Protein AF-M3G952-F1 (afdb_monomer)

Foldseek 3Di:
DPPCPLVVVLVVLVVLLVVLVVVLVVLVVVLVVCVVVVPVVSNVVSVVVSVVSVVVSVVSVVVSLVSLVVVCVVVVNDDDPVNDDDPVNSVVVVVVVVVVVVVVD

Structure (mmCIF, N/CA/C/O backbone):
data_AF-M3G952-F1
#
_entry.id   AF-M3G952-F1
#
loop_
_atom_site.group_PDB
_atom_site.id
_atom_site.type_symbol
_atom_site.label_atom_id
_atom_site.label_alt_id
_atom_site.label_comp_id
_atom_site.label_asym_id
_atom_site.label_entity_id
_atom_site.label_seq_id
_atom_site.pdbx_PDB_ins_code
_atom_site.Cartn_x
_atom_site.Cartn_y
_atom_site.Cartn_z
_atom_site.occupancy
_atom_site.B_iso_or_equiv
_atom_site.auth_seq_id
_atom_site.auth_comp_id
_atom_site.auth_asym_id
_atom_site.auth_atom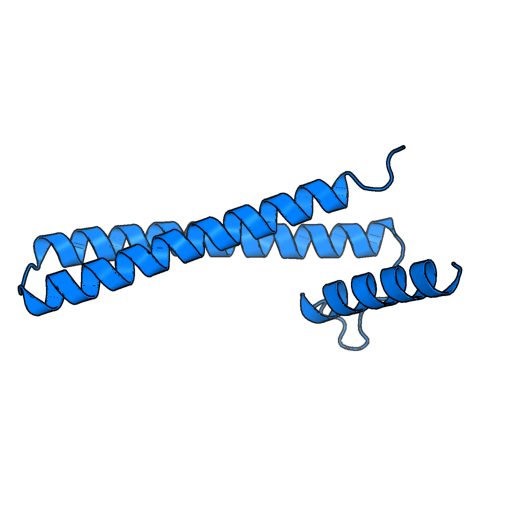_id
_atom_site.pdbx_PDB_model_num
ATOM 1 N N . MET A 1 1 ? 9.534 13.823 -27.006 1.00 39.03 1 MET A N 1
ATOM 2 C CA . MET A 1 1 ? 9.833 13.364 -25.634 1.00 39.03 1 MET A CA 1
ATOM 3 C C . MET A 1 1 ? 8.707 12.451 -25.155 1.00 39.03 1 MET A C 1
ATOM 5 O O . MET A 1 1 ? 7.684 12.951 -24.724 1.00 39.03 1 MET A O 1
ATOM 9 N N . LYS A 1 2 ? 8.844 11.128 -25.314 1.00 51.94 2 LYS A N 1
ATOM 10 C CA . LYS A 1 2 ? 7.883 10.102 -24.835 1.00 51.94 2 LYS A CA 1
ATOM 11 C C . LYS A 1 2 ? 8.462 9.271 -23.675 1.00 51.94 2 LYS A C 1
ATOM 13 O O . LYS A 1 2 ? 7.926 8.232 -23.314 1.00 51.94 2 LYS A O 1
ATOM 18 N N . GLN A 1 3 ? 9.633 9.657 -23.165 1.00 52.50 3 GLN A N 1
ATOM 19 C CA . GLN A 1 3 ? 10.533 8.712 -22.506 1.00 52.50 3 GLN A CA 1
ATOM 20 C C . GLN A 1 3 ? 10.222 8.471 -21.016 1.00 52.50 3 GLN A C 1
ATOM 22 O O . GLN A 1 3 ? 10.736 7.495 -20.475 1.00 52.50 3 GLN A O 1
ATOM 27 N N . GLU A 1 4 ? 9.310 9.233 -20.398 1.00 72.44 4 GLU A N 1
ATOM 28 C CA . GLU A 1 4 ? 9.055 9.174 -18.941 1.00 72.44 4 GLU A CA 1
ATOM 29 C C . GLU A 1 4 ? 7.570 9.174 -18.527 1.00 72.44 4 GLU A C 1
ATOM 31 O O . GLU A 1 4 ? 7.263 9.223 -17.342 1.00 72.44 4 GLU A O 1
ATOM 36 N N . GLU A 1 5 ? 6.618 9.066 -19.461 1.00 84.81 5 GLU A N 1
ATOM 37 C CA . GLU A 1 5 ? 5.185 9.039 -19.104 1.00 84.81 5 GLU A CA 1
ATOM 38 C C . GLU A 1 5 ? 4.836 7.849 -18.190 1.00 84.81 5 GLU A C 1
ATOM 40 O O . GLU A 1 5 ? 4.122 7.998 -17.201 1.00 84.81 5 GLU A O 1
ATOM 45 N N . TRP A 1 6 ? 5.426 6.683 -18.469 1.00 88.31 6 TRP A N 1
ATOM 46 C CA . TRP A 1 6 ? 5.300 5.480 -17.642 1.00 88.31 6 TRP A CA 1
ATOM 47 C C . TRP A 1 6 ? 5.883 5.673 -16.232 1.00 88.31 6 TRP A C 1
ATOM 49 O O . TRP A 1 6 ? 5.363 5.106 -15.274 1.00 88.31 6 TRP A O 1
ATOM 59 N N . LEU A 1 7 ? 6.938 6.486 -16.091 1.00 89.62 7 LEU A N 1
ATOM 60 C CA . LEU A 1 7 ? 7.552 6.775 -14.798 1.00 89.62 7 LEU A CA 1
ATOM 61 C C . LEU A 1 7 ? 6.600 7.628 -13.960 1.00 89.62 7 LEU A C 1
ATOM 63 O O . LEU A 1 7 ? 6.326 7.277 -12.820 1.00 89.62 7 LEU A O 1
ATOM 67 N N . GLY A 1 8 ? 6.012 8.674 -14.551 1.00 91.50 8 GLY A N 1
ATOM 68 C CA . GLY A 1 8 ? 5.002 9.496 -13.880 1.00 91.50 8 GLY A CA 1
ATOM 69 C C . GLY A 1 8 ? 3.769 8.696 -13.445 1.00 91.50 8 GLY A C 1
ATOM 70 O O . GLY A 1 8 ? 3.267 8.889 -12.339 1.00 91.50 8 GLY A O 1
ATOM 71 N N . GLN A 1 9 ? 3.309 7.756 -14.278 1.00 92.69 9 GLN A N 1
ATOM 72 C CA . GLN A 1 9 ? 2.210 6.850 -13.924 1.00 92.69 9 GLN A CA 1
ATOM 73 C C . GLN A 1 9 ? 2.572 5.936 -12.747 1.00 92.69 9 GLN A C 1
ATOM 75 O O . GLN A 1 9 ? 1.793 5.834 -11.802 1.00 92.69 9 GLN A O 1
ATOM 80 N N . LEU A 1 10 ? 3.755 5.313 -12.765 1.00 94.06 10 LEU A N 1
ATOM 81 C CA . LEU A 1 10 ? 4.214 4.477 -11.654 1.00 94.06 10 LEU A CA 1
ATOM 82 C C . LEU A 1 10 ?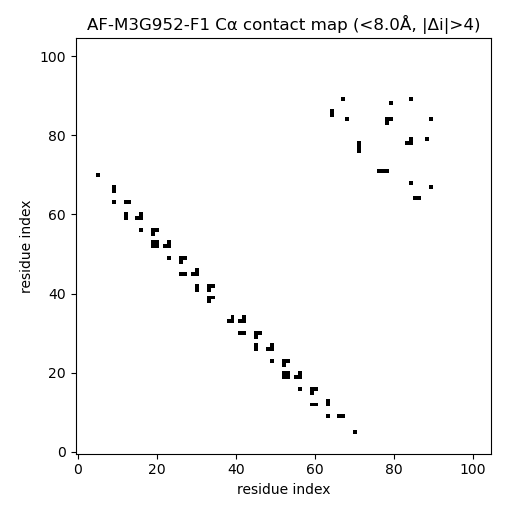 4.384 5.289 -10.370 1.00 94.06 10 LEU A C 1
ATOM 84 O O . LEU A 1 10 ? 3.896 4.862 -9.330 1.00 94.06 10 LEU A O 1
ATOM 88 N N . THR A 1 11 ? 5.008 6.468 -10.433 1.00 93.94 11 THR A N 1
ATOM 89 C CA . THR A 1 11 ? 5.148 7.368 -9.279 1.00 93.94 11 THR A CA 1
ATOM 90 C C . THR A 1 11 ? 3.792 7.705 -8.672 1.00 93.94 11 THR A C 1
ATOM 92 O O . THR A 1 11 ? 3.652 7.672 -7.452 1.00 93.94 11 THR A O 1
ATOM 95 N N . LYS A 1 12 ? 2.778 7.970 -9.505 1.00 96.25 12 LYS A N 1
ATOM 96 C CA . LYS A 1 12 ? 1.415 8.192 -9.020 1.00 96.25 12 LYS A CA 1
ATOM 97 C C . LYS A 1 12 ? 0.861 6.961 -8.296 1.00 96.25 12 LYS A C 1
ATOM 99 O O . LYS A 1 12 ? 0.339 7.116 -7.203 1.00 96.25 12 LYS A O 1
ATOM 104 N N . LEU A 1 13 ? 1.017 5.760 -8.856 1.00 96.88 13 LEU A N 1
ATOM 105 C CA . LEU A 1 13 ? 0.549 4.522 -8.215 1.00 96.88 13 LEU A CA 1
ATOM 106 C C . LEU A 1 13 ? 1.223 4.291 -6.854 1.00 96.88 13 LEU A C 1
ATOM 108 O O . LEU A 1 13 ? 0.537 3.982 -5.886 1.00 96.88 13 LEU A O 1
ATOM 112 N N . PHE A 1 14 ? 2.538 4.513 -6.747 1.00 96.25 14 PHE A N 1
ATOM 113 C CA . PHE A 1 14 ? 3.232 4.471 -5.453 1.00 96.25 14 PHE A CA 1
ATOM 114 C C . PHE A 1 14 ? 2.686 5.510 -4.472 1.00 96.25 14 PHE A C 1
ATOM 116 O O . PHE A 1 14 ? 2.485 5.200 -3.302 1.00 96.25 14 PHE A O 1
ATOM 123 N N . GLN A 1 15 ? 2.452 6.742 -4.929 1.00 97.75 15 GLN A N 1
ATOM 124 C CA . GLN A 1 15 ? 1.923 7.795 -4.068 1.00 97.75 15 GLN A CA 1
ATOM 125 C C . GLN A 1 15 ? 0.507 7.466 -3.581 1.00 97.75 15 GLN A C 1
ATOM 127 O O . GLN A 1 15 ? 0.207 7.666 -2.406 1.00 97.75 15 GLN A O 1
ATOM 132 N N . ASP A 1 16 ? -0.342 6.937 -4.461 1.00 97.81 16 ASP A N 1
ATOM 133 C CA . ASP A 1 16 ? -1.700 6.522 -4.124 1.00 97.81 16 ASP A CA 1
ATOM 134 C C . ASP A 1 16 ? -1.6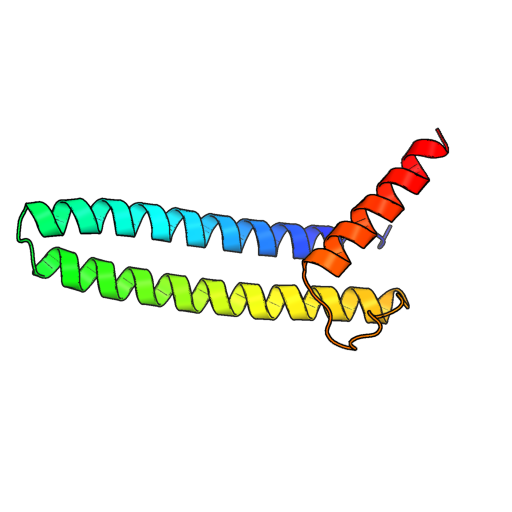77 5.358 -3.105 1.00 97.81 16 ASP A C 1
ATOM 136 O O . ASP A 1 16 ? -2.407 5.412 -2.114 1.00 97.81 16 ASP A O 1
ATOM 140 N N . GLU A 1 17 ? -0.783 4.367 -3.259 1.00 96.56 17 GLU A N 1
ATOM 141 C CA . GLU A 1 17 ? -0.548 3.312 -2.250 1.00 96.56 17 GLU A CA 1
ATOM 142 C C . GLU A 1 17 ? -0.102 3.888 -0.898 1.00 96.56 17 GLU A C 1
ATOM 144 O O . GLU A 1 17 ? -0.655 3.528 0.141 1.00 96.56 17 GLU A O 1
ATOM 149 N N . ILE A 1 18 ? 0.880 4.798 -0.891 1.00 97.31 18 ILE A N 1
ATOM 150 C CA . ILE A 1 18 ? 1.395 5.431 0.335 1.00 97.31 18 ILE A CA 1
ATOM 151 C C . ILE A 1 18 ? 0.281 6.184 1.069 1.00 97.31 18 ILE A C 1
ATOM 153 O O . ILE A 1 18 ? 0.176 6.084 2.294 1.00 97.31 18 ILE A O 1
ATOM 157 N N . ASN A 1 19 ? -0.564 6.909 0.334 1.00 97.94 19 ASN A N 1
ATOM 158 C CA . ASN A 1 19 ? -1.686 7.647 0.909 1.00 97.94 19 ASN A CA 1
ATOM 159 C C . ASN A 1 19 ? -2.697 6.688 1.555 1.00 97.94 19 ASN A C 1
ATOM 161 O O . ASN A 1 19 ? -3.078 6.894 2.704 1.00 97.94 19 ASN A O 1
ATOM 165 N N . LEU A 1 20 ? -3.055 5.591 0.876 1.00 97.69 20 LEU A N 1
ATOM 166 C CA . LEU A 1 20 ? -3.954 4.580 1.440 1.00 97.69 20 LEU A CA 1
ATOM 167 C C . LEU A 1 20 ? -3.385 3.939 2.709 1.00 97.69 20 LEU A C 1
ATOM 169 O O . LEU A 1 20 ? -4.105 3.781 3.693 1.00 97.69 20 LEU A O 1
ATOM 173 N N . TYR A 1 21 ? -2.095 3.592 2.722 1.00 98.06 21 TYR A N 1
ATOM 174 C CA . TYR A 1 21 ? -1.465 3.034 3.920 1.00 98.06 21 TYR A CA 1
ATOM 175 C C . TYR A 1 21 ? -1.356 4.052 5.060 1.00 98.06 21 TYR A C 1
ATOM 177 O O . TYR A 1 21 ? -1.469 3.674 6.227 1.00 98.06 21 TYR A O 1
ATOM 185 N N . THR A 1 22 ? -1.195 5.336 4.740 1.00 98.19 22 THR A N 1
ATOM 186 C CA . THR A 1 22 ? -1.245 6.423 5.729 1.00 98.19 22 THR A CA 1
ATOM 187 C C . THR A 1 22 ? -2.632 6.521 6.362 1.00 98.19 22 THR A C 1
ATOM 189 O O . THR A 1 22 ? -2.745 6.563 7.587 1.00 98.19 22 THR A O 1
ATOM 192 N N . 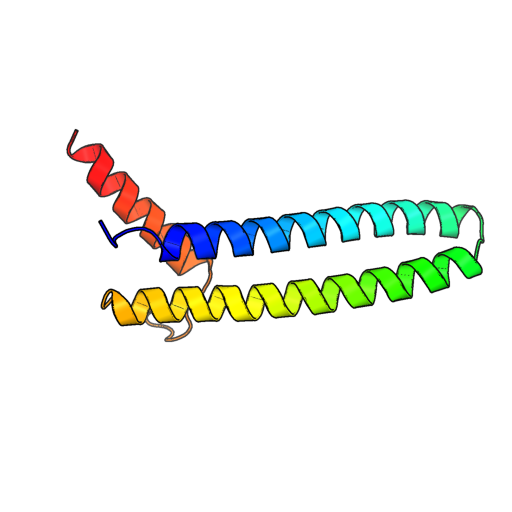ASP A 1 23 ? -3.689 6.464 5.552 1.00 98.19 23 ASP A N 1
ATOM 193 C CA . ASP A 1 23 ? -5.069 6.484 6.041 1.00 98.19 23 ASP A CA 1
ATOM 194 C C . ASP A 1 23 ? -5.383 5.249 6.906 1.00 98.19 23 ASP A C 1
ATOM 196 O O . ASP A 1 23 ? -6.027 5.355 7.951 1.00 98.19 23 ASP A O 1
ATOM 200 N N . VAL A 1 24 ? -4.885 4.069 6.517 1.00 98.00 24 VAL A N 1
ATOM 201 C CA . VAL A 1 24 ? -5.009 2.838 7.317 1.00 98.00 24 VAL A CA 1
ATOM 202 C C . VAL A 1 24 ? -4.299 2.972 8.666 1.00 98.00 24 VAL A C 1
ATOM 204 O O . VAL A 1 24 ? -4.850 2.560 9.687 1.00 98.00 24 VAL A O 1
ATOM 207 N N . LEU A 1 25 ? -3.103 3.563 8.701 1.00 98.06 25 LEU A N 1
ATOM 208 C CA . LEU A 1 25 ? -2.362 3.787 9.945 1.00 98.06 25 LEU A CA 1
ATOM 209 C C . LEU A 1 25 ? -3.123 4.712 10.908 1.00 98.06 25 LEU A C 1
ATOM 211 O O . LEU A 1 25 ? -3.182 4.452 12.115 1.00 98.06 25 LEU A O 1
ATOM 215 N N . GLU A 1 26 ? -3.736 5.768 10.380 1.00 98.06 26 GLU A N 1
ATOM 216 C CA . GLU A 1 26 ? -4.579 6.672 11.163 1.00 98.06 26 GLU A CA 1
ATOM 217 C C . GLU A 1 26 ? -5.799 5.931 11.736 1.00 98.06 26 GLU A C 1
ATOM 219 O O . GLU A 1 26 ? -6.088 6.026 12.931 1.00 98.06 26 GLU A O 1
ATOM 224 N N . LEU A 1 27 ? -6.468 5.101 10.929 1.00 98.06 27 LEU A N 1
ATOM 225 C CA . LEU A 1 27 ? -7.578 4.269 11.399 1.00 98.06 27 LEU A CA 1
ATOM 226 C C . LEU A 1 27 ? -7.158 3.284 12.495 1.00 98.06 27 LEU A C 1
ATOM 228 O O . LEU A 1 27 ? -7.882 3.132 13.478 1.00 98.06 27 LEU A O 1
ATOM 232 N N . GLU A 1 28 ? -5.994 2.640 12.390 1.00 96.75 28 GLU A N 1
ATOM 233 C CA . GLU A 1 28 ? -5.502 1.746 13.449 1.00 96.75 28 GLU A CA 1
ATOM 234 C C . GLU A 1 28 ? -5.165 2.513 14.742 1.00 96.75 28 GLU A C 1
ATOM 236 O O . GLU A 1 28 ? -5.418 2.018 15.846 1.00 96.75 28 GLU A O 1
ATOM 241 N N . THR A 1 29 ? -4.705 3.762 14.632 1.00 97.19 29 THR A N 1
ATOM 242 C CA . THR A 1 29 ? -4.523 4.653 15.790 1.00 97.19 29 THR A CA 1
ATOM 243 C C . THR A 1 29 ? -5.867 4.972 16.456 1.00 97.19 29 THR A C 1
ATOM 245 O O . THR A 1 29 ? -6.016 4.843 17.677 1.00 97.19 29 THR A O 1
ATOM 248 N N . GLN A 1 30 ? -6.889 5.305 15.665 1.00 97.50 30 GLN A N 1
ATOM 249 C CA . GLN A 1 30 ? -8.250 5.556 16.156 1.00 97.50 30 GLN A CA 1
ATOM 250 C C . GLN A 1 30 ? -8.890 4.305 16.767 1.00 97.50 30 GLN A C 1
ATOM 252 O O . GLN A 1 30 ? -9.573 4.384 17.792 1.00 97.50 30 GLN A O 1
ATOM 257 N N . LYS A 1 31 ? -8.634 3.133 16.185 1.00 96.25 31 LYS A N 1
ATOM 258 C CA . LYS A 1 31 ? -9.101 1.839 16.689 1.00 96.25 31 LYS A CA 1
ATOM 259 C C . LYS A 1 31 ? -8.546 1.561 18.077 1.00 96.25 31 LYS A C 1
ATOM 261 O O . LYS A 1 31 ? -9.308 1.176 18.958 1.00 96.25 31 LYS A O 1
ATOM 266 N N . SER A 1 32 ? -7.254 1.815 18.293 1.00 95.88 32 SER A N 1
ATOM 267 C CA . SER A 1 32 ? -6.617 1.689 19.609 1.00 95.88 32 SER A CA 1
ATOM 268 C C . SER A 1 32 ? -7.339 2.540 20.663 1.00 95.88 32 SER A C 1
ATOM 270 O O . SER A 1 32 ? -7.702 2.049 21.734 1.00 95.88 32 SER A O 1
ATOM 272 N N . ILE A 1 33 ? -7.673 3.790 20.322 1.00 96.31 33 ILE A N 1
ATOM 273 C CA . ILE A 1 33 ? -8.447 4.687 21.196 1.00 96.31 33 ILE A CA 1
ATOM 274 C C . ILE A 1 33 ? -9.855 4.131 21.468 1.00 96.31 33 ILE A C 1
ATOM 276 O O . ILE A 1 33 ? -10.321 4.173 22.609 1.00 96.31 33 ILE A O 1
ATOM 280 N N . ALA A 1 34 ? -10.540 3.611 20.447 1.00 96.44 34 ALA A N 1
ATOM 281 C CA . ALA A 1 34 ? -11.877 3.038 20.589 1.00 96.44 34 ALA A CA 1
ATOM 282 C C . ALA A 1 34 ? -11.883 1.777 21.474 1.00 96.44 34 ALA A C 1
ATOM 284 O O . ALA A 1 34 ? -12.790 1.622 22.292 1.00 96.44 34 ALA A O 1
ATOM 285 N N . VAL A 1 35 ? -10.846 0.929 21.387 1.00 96.00 35 VAL A N 1
ATOM 286 C CA . VAL A 1 35 ? -10.656 -0.224 22.287 1.00 96.00 35 VAL A CA 1
ATOM 287 C C . VAL A 1 35 ? -10.543 0.239 23.737 1.00 96.00 35 VAL A C 1
ATOM 289 O O . VAL A 1 35 ? -11.273 -0.259 24.591 1.00 96.00 35 VAL A O 1
ATOM 292 N N . VAL A 1 36 ? -9.679 1.221 24.019 1.00 96.69 36 VAL A N 1
ATOM 293 C CA . VAL A 1 36 ? -9.480 1.749 25.382 1.00 96.69 36 VAL A CA 1
ATOM 294 C C . VAL A 1 36 ? -10.778 2.320 25.962 1.00 96.69 36 VAL A C 1
ATOM 296 O O . VAL A 1 36 ? -11.029 2.202 27.159 1.00 96.69 36 VAL A O 1
ATOM 299 N N . LYS A 1 37 ? -11.625 2.910 25.114 1.00 96.88 37 LYS A N 1
ATOM 300 C CA . LYS A 1 37 ? -12.923 3.478 25.505 1.00 96.88 37 LYS A CA 1
ATOM 301 C C . LYS A 1 37 ? -14.076 2.467 25.514 1.00 96.88 37 LYS A C 1
ATOM 303 O O . LYS A 1 37 ? -15.194 2.863 25.830 1.00 96.88 37 LYS A O 1
ATOM 308 N N . ALA A 1 38 ? -13.830 1.203 25.158 1.00 96.25 38 ALA A N 1
ATOM 309 C CA . ALA A 1 38 ? -14.861 0.186 24.939 1.00 96.25 38 ALA A CA 1
ATOM 310 C C . ALA A 1 38 ? -15.981 0.638 23.969 1.00 96.25 38 ALA A C 1
ATOM 312 O O . ALA A 1 38 ? -17.142 0.251 24.109 1.00 96.25 38 ALA A O 1
ATOM 313 N N . ASP A 1 39 ? -15.637 1.453 22.966 1.00 96.50 39 ASP A N 1
ATOM 314 C CA . ASP A 1 39 ? -16.581 1.961 21.966 1.00 96.50 39 ASP A CA 1
ATOM 315 C C . ASP A 1 39 ? -16.732 0.969 20.804 1.00 96.50 39 ASP A C 1
ATOM 317 O O . ASP A 1 39 ? -16.086 1.072 19.756 1.00 96.50 39 ASP A O 1
ATOM 321 N N . GLY A 1 40 ? -17.616 -0.012 20.998 1.00 95.56 40 GLY A N 1
ATOM 322 C CA . GLY A 1 40 ? -17.885 -1.059 20.010 1.00 95.56 40 GLY A CA 1
ATOM 323 C C . GLY A 1 40 ? -18.419 -0.541 18.670 1.00 95.56 40 GLY A C 1
ATOM 324 O O . GLY A 1 40 ? -18.127 -1.130 17.630 1.00 95.56 40 GLY A O 1
ATOM 325 N N . LYS A 1 41 ? -19.151 0.581 18.663 1.00 96.31 41 LYS A N 1
ATOM 326 C CA . LYS A 1 41 ? -19.717 1.148 17.431 1.00 96.31 41 LYS A CA 1
ATOM 327 C C . LYS A 1 41 ? -18.624 1.765 16.565 1.00 96.31 41 LYS A C 1
ATOM 329 O O . LYS A 1 41 ? -18.589 1.527 15.357 1.00 96.31 41 LYS A O 1
ATOM 334 N N . SER A 1 42 ? -17.720 2.526 17.181 1.00 96.56 42 SER A N 1
ATOM 335 C CA . SER A 1 42 ? -16.554 3.066 16.480 1.00 96.56 42 SER A CA 1
ATOM 336 C C . SER A 1 42 ? -15.637 1.946 15.992 1.00 96.56 42 SER A C 1
ATOM 338 O O . SER A 1 42 ? -15.177 2.003 14.856 1.00 96.56 42 SER A O 1
ATOM 340 N N . LEU A 1 43 ? -15.438 0.883 16.781 1.00 96.88 43 LEU A N 1
ATOM 341 C CA . LEU A 1 43 ? -14.649 -0.277 16.349 1.00 96.88 43 LEU A CA 1
ATOM 342 C C . LEU A 1 43 ? -15.214 -0.954 15.097 1.00 96.88 43 LEU A C 1
ATOM 344 O O . LEU A 1 43 ? -14.449 -1.274 14.185 1.00 96.88 43 LEU A O 1
ATOM 348 N N . GLU A 1 44 ? -16.531 -1.155 15.027 1.00 97.25 44 GLU A N 1
ATOM 349 C CA . GLU A 1 44 ? -17.173 -1.737 13.845 1.00 97.25 44 GLU A CA 1
ATOM 350 C C . GLU A 1 44 ? -16.984 -0.842 12.610 1.00 97.25 44 GLU A C 1
ATOM 352 O O . GLU A 1 44 ? -16.599 -1.327 11.544 1.00 97.25 44 GLU A O 1
ATOM 357 N N . ALA A 1 45 ? -17.214 0.466 12.757 1.00 97.69 45 ALA A N 1
ATOM 358 C CA . ALA A 1 45 ? -17.069 1.428 11.667 1.00 97.69 45 ALA A CA 1
ATOM 359 C C . ALA A 1 45 ? -15.621 1.509 11.156 1.00 97.69 45 ALA A C 1
ATOM 361 O O . ALA A 1 45 ? -15.391 1.423 9.949 1.00 97.69 45 ALA A O 1
ATOM 362 N N . ILE A 1 46 ? -14.652 1.608 12.071 1.00 98.06 46 ILE A N 1
ATOM 363 C CA . ILE A 1 46 ? -13.224 1.648 11.745 1.00 98.06 46 ILE A CA 1
ATOM 364 C C . ILE A 1 46 ? -12.809 0.358 11.039 1.00 98.06 46 ILE A C 1
ATOM 366 O O . ILE A 1 46 ? -12.196 0.416 9.982 1.00 98.06 46 ILE A O 1
ATOM 370 N N . THR A 1 47 ? -13.212 -0.807 11.554 1.00 96.62 47 THR A N 1
ATOM 371 C CA . THR A 1 47 ? -12.848 -2.104 10.959 1.00 96.62 47 THR A CA 1
ATOM 372 C C . THR A 1 47 ? -13.362 -2.242 9.525 1.00 96.62 47 THR A C 1
ATOM 374 O O . THR A 1 47 ? -12.616 -2.676 8.646 1.00 96.62 47 THR A O 1
ATOM 377 N N . LYS 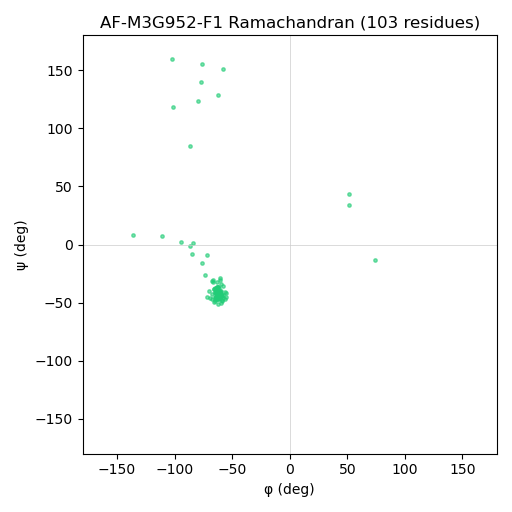A 1 48 ? -14.613 -1.837 9.261 1.00 98.00 48 LYS A N 1
ATOM 378 C CA . LYS A 1 48 ? -15.164 -1.820 7.896 1.00 98.00 48 LYS A CA 1
ATOM 379 C C . LYS A 1 48 ? -14.363 -0.891 6.992 1.00 98.00 48 LYS A C 1
ATOM 381 O O . LYS A 1 48 ? -14.015 -1.279 5.880 1.00 98.00 48 LYS A O 1
ATOM 386 N N . LYS A 1 49 ? -14.025 0.306 7.482 1.00 98.00 49 LYS A N 1
ATOM 387 C CA . LYS A 1 49 ? -13.292 1.284 6.681 1.00 98.00 49 LYS A CA 1
ATOM 388 C C . LYS A 1 49 ? -11.863 0.840 6.375 1.00 98.00 49 LYS A C 1
ATOM 390 O O . LYS A 1 49 ? -11.434 0.949 5.231 1.00 98.00 49 LYS A O 1
ATOM 395 N N . THR A 1 50 ? -11.160 0.279 7.357 1.00 97.88 50 THR A N 1
ATOM 396 C CA . THR A 1 50 ? -9.825 -0.295 7.165 1.00 97.88 50 THR A CA 1
ATOM 397 C C . THR A 1 50 ? -9.852 -1.392 6.103 1.00 97.88 50 THR A C 1
ATOM 399 O O . THR A 1 50 ? -8.994 -1.411 5.226 1.00 97.88 50 THR A O 1
ATOM 402 N N . TYR A 1 51 ? -10.856 -2.276 6.129 1.00 98.00 51 TYR A 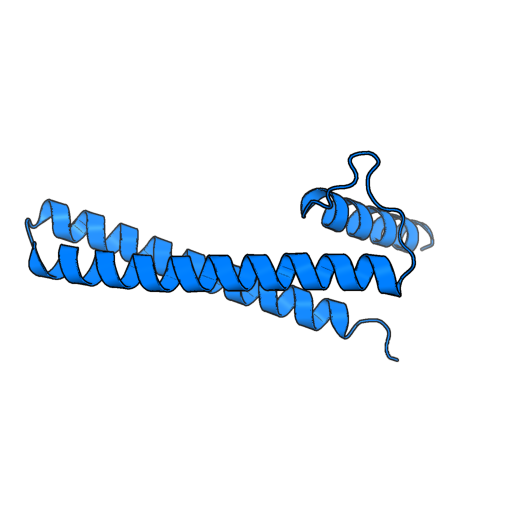N 1
ATOM 403 C CA . TYR A 1 51 ? -10.996 -3.325 5.118 1.00 98.00 51 TYR A CA 1
ATOM 404 C C . TYR A 1 51 ? -11.159 -2.755 3.701 1.00 98.00 51 TYR A C 1
ATOM 406 O O . TYR A 1 51 ? -10.464 -3.195 2.788 1.00 98.00 51 TYR A O 1
ATOM 414 N N . GLU A 1 52 ? -12.024 -1.753 3.517 1.00 98.06 52 GLU A N 1
ATOM 415 C CA . GLU A 1 52 ? -12.199 -1.088 2.217 1.00 98.06 52 GLU A CA 1
ATOM 416 C C . GLU A 1 52 ? -10.881 -0.514 1.682 1.00 98.06 52 GLU A C 1
ATOM 418 O O . GLU A 1 52 ? -10.544 -0.732 0.519 1.00 98.06 52 GLU A O 1
ATOM 423 N N . LEU A 1 53 ? -10.122 0.190 2.529 1.00 97.88 53 LEU A N 1
ATOM 424 C CA . LEU A 1 53 ? -8.850 0.795 2.127 1.00 97.88 53 LEU A CA 1
ATOM 425 C C . LEU A 1 53 ? -7.793 -0.258 1.781 1.00 97.88 53 LEU A C 1
ATOM 427 O O . LEU A 1 53 ? -7.065 -0.086 0.808 1.00 97.88 53 LEU A O 1
ATOM 431 N N . LEU A 1 54 ? -7.737 -1.370 2.520 1.00 97.56 54 LEU A N 1
ATOM 432 C CA . LEU A 1 54 ? -6.821 -2.473 2.218 1.00 97.56 54 LEU A CA 1
ATOM 433 C C . LEU A 1 54 ? -7.154 -3.156 0.886 1.00 97.56 54 LEU A C 1
ATOM 435 O O . LEU A 1 54 ? -6.244 -3.500 0.135 1.00 97.56 54 LEU A O 1
ATOM 439 N N . VAL A 1 55 ? -8.441 -3.314 0.557 1.00 98.12 55 VAL A N 1
ATOM 440 C CA . VAL A 1 55 ? -8.862 -3.829 -0.758 1.00 98.12 55 VAL A CA 1
ATOM 441 C C . VAL A 1 55 ? -8.425 -2.882 -1.876 1.00 98.12 55 VAL A C 1
ATOM 443 O O . VAL A 1 55 ? -7.917 -3.339 -2.899 1.00 98.12 55 VAL A O 1
ATOM 446 N N . MET A 1 56 ? -8.573 -1.568 -1.680 1.00 97.75 56 MET A N 1
ATOM 447 C CA . MET A 1 56 ? -8.093 -0.576 -2.647 1.00 97.75 56 MET A CA 1
ATOM 448 C C . MET A 1 56 ? -6.570 -0.635 -2.801 1.00 97.75 56 MET A C 1
ATOM 450 O O . MET A 1 56 ? -6.085 -0.669 -3.927 1.00 97.75 56 MET A O 1
ATOM 454 N N . ALA A 1 57 ? -5.821 -0.711 -1.698 1.00 97.06 57 ALA A N 1
ATOM 455 C CA . ALA A 1 57 ? -4.361 -0.771 -1.725 1.00 97.06 57 ALA A CA 1
ATOM 456 C C . ALA A 1 57 ? -3.854 -2.015 -2.469 1.00 97.06 57 ALA A C 1
ATOM 458 O O . ALA A 1 57 ? -2.969 -1.903 -3.315 1.00 97.06 57 ALA A O 1
ATOM 459 N N . ALA A 1 58 ? -4.471 -3.177 -2.232 1.00 96.62 58 ALA A N 1
ATOM 460 C CA . ALA A 1 58 ? -4.141 -4.416 -2.933 1.00 96.62 58 ALA A CA 1
ATOM 461 C C . ALA A 1 58 ? -4.394 -4.322 -4.449 1.00 96.62 58 ALA A C 1
ATOM 463 O O . ALA A 1 58 ? -3.626 -4.859 -5.250 1.00 96.62 58 ALA A O 1
ATOM 464 N N . GLU A 1 59 ? -5.454 -3.626 -4.864 1.00 97.81 59 GLU A N 1
ATOM 465 C CA . GLU A 1 59 ? -5.728 -3.412 -6.285 1.00 97.81 59 GLU A CA 1
ATOM 466 C C . GLU A 1 59 ? -4.713 -2.458 -6.927 1.00 97.81 59 GLU A C 1
ATOM 468 O O . GLU A 1 59 ? -4.246 -2.732 -8.036 1.00 97.81 59 GLU A O 1
ATOM 473 N N . ILE A 1 60 ? -4.312 -1.383 -6.237 1.00 97.38 60 ILE A N 1
ATOM 474 C CA . ILE A 1 60 ? -3.251 -0.499 -6.742 1.00 97.38 60 ILE A CA 1
ATOM 475 C C . ILE A 1 60 ? -1.930 -1.264 -6.852 1.00 97.38 60 ILE A C 1
ATOM 477 O O . ILE A 1 60 ? -1.285 -1.178 -7.895 1.00 97.38 60 ILE A O 1
ATOM 481 N N . GLU A 1 61 ? -1.588 -2.099 -5.869 1.00 96.31 61 GLU A N 1
ATOM 482 C CA . GLU A 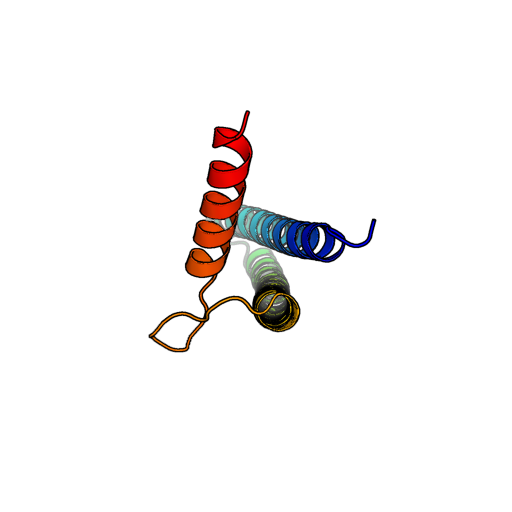1 61 ? -0.391 -2.945 -5.912 1.00 96.31 61 GLU A CA 1
ATOM 483 C C . GLU A 1 61 ? -0.395 -3.887 -7.113 1.00 96.31 61 GLU A C 1
ATOM 485 O O . GLU A 1 61 ? 0.600 -3.995 -7.840 1.00 96.31 61 GLU A O 1
ATOM 490 N N . ARG A 1 62 ? -1.537 -4.521 -7.384 1.00 96.56 62 ARG A N 1
ATOM 491 C CA . ARG A 1 62 ? -1.710 -5.376 -8.557 1.00 96.56 62 ARG A CA 1
ATOM 492 C C . ARG A 1 62 ? -1.513 -4.595 -9.857 1.00 96.56 62 ARG A C 1
ATOM 494 O O . ARG A 1 62 ? -0.840 -5.078 -10.772 1.00 96.56 62 ARG A O 1
ATOM 501 N N . VAL A 1 63 ? -2.097 -3.400 -9.959 1.00 96.94 63 VAL A N 1
ATOM 502 C CA . VAL A 1 63 ? -1.954 -2.524 -11.132 1.00 96.94 63 VAL A CA 1
ATOM 503 C C . VAL A 1 63 ? -0.506 -2.066 -11.293 1.00 96.94 63 VAL A C 1
ATOM 505 O O . VAL A 1 63 ? 0.034 -2.163 -12.392 1.00 96.94 63 VAL A O 1
ATOM 508 N N . ARG A 1 64 ? 0.150 -1.649 -10.210 1.00 96.69 64 ARG A N 1
ATOM 509 C CA . ARG A 1 64 ? 1.553 -1.228 -10.188 1.00 96.69 64 ARG A CA 1
ATOM 510 C C . ARG A 1 64 ? 2.480 -2.338 -10.665 1.00 96.69 64 ARG A C 1
ATOM 512 O O . ARG A 1 64 ? 3.297 -2.092 -11.550 1.00 96.69 64 ARG A O 1
ATOM 519 N N . MET A 1 65 ? 2.331 -3.557 -10.148 1.00 96.00 65 MET A N 1
ATOM 520 C CA . MET A 1 65 ? 3.145 -4.696 -10.585 1.00 96.00 65 MET A CA 1
ATOM 521 C C . MET A 1 65 ? 2.926 -5.024 -12.064 1.00 96.00 65 MET A C 1
ATOM 523 O O . MET A 1 65 ? 3.894 -5.231 -12.794 1.00 96.00 65 MET A O 1
ATOM 527 N N . LYS A 1 66 ? 1.679 -4.963 -12.546 1.00 95.50 66 LYS A N 1
ATOM 528 C CA . LYS A 1 66 ? 1.385 -5.117 -13.976 1.00 95.50 66 LYS A CA 1
ATOM 529 C C . LYS A 1 66 ? 2.040 -4.019 -14.825 1.00 95.50 66 LYS A C 1
ATOM 531 O O . LYS A 1 66 ? 2.646 -4.317 -15.849 1.00 95.50 66 LYS A O 1
ATOM 536 N N . SER A 1 67 ? 1.965 -2.758 -14.399 1.00 94.94 67 SER A N 1
ATOM 537 C CA . SER A 1 67 ? 2.614 -1.644 -15.099 1.00 94.94 67 SER A CA 1
ATOM 538 C C . SER A 1 67 ? 4.137 -1.794 -15.136 1.00 94.94 67 SER A C 1
ATOM 540 O O . SER A 1 67 ? 4.756 -1.486 -16.152 1.00 94.94 67 SER A O 1
ATOM 542 N N . ILE A 1 68 ? 4.748 -2.314 -14.069 1.00 94.75 68 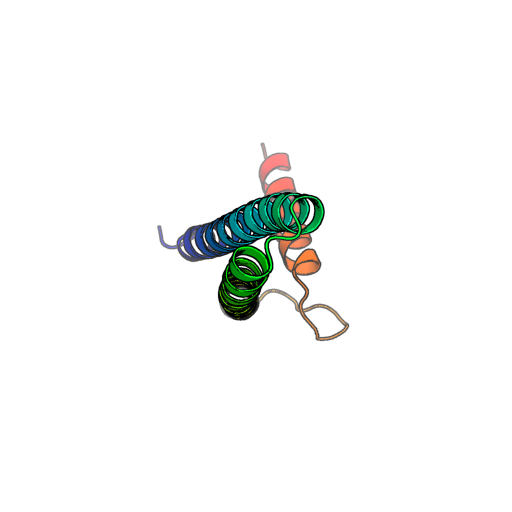ILE A N 1
ATOM 543 C CA . ILE A 1 68 ? 6.175 -2.651 -14.040 1.00 94.75 68 ILE A CA 1
ATOM 544 C C . ILE A 1 68 ? 6.496 -3.746 -15.074 1.00 94.75 68 ILE A C 1
ATOM 546 O O . ILE A 1 68 ? 7.446 -3.596 -15.844 1.00 94.75 68 ILE A O 1
ATOM 550 N N . GLU A 1 69 ? 5.697 -4.813 -15.156 1.00 93.50 69 GLU A N 1
ATOM 551 C CA . GLU A 1 69 ? 5.875 -5.853 -16.180 1.00 93.50 69 GLU A CA 1
ATOM 552 C C . GLU A 1 69 ? 5.765 -5.295 -17.608 1.00 93.50 69 GLU A C 1
ATOM 554 O O . GLU A 1 69 ? 6.582 -5.629 -18.471 1.00 93.50 69 GLU A O 1
ATOM 559 N N . ASP A 1 70 ? 4.798 -4.412 -17.862 1.00 93.12 70 ASP A N 1
ATOM 560 C CA . ASP A 1 70 ? 4.616 -3.763 -19.165 1.00 93.12 70 ASP A CA 1
ATOM 561 C C . ASP A 1 70 ? 5.828 -2.888 -19.538 1.00 93.12 70 ASP A C 1
ATOM 563 O O . ASP A 1 70 ? 6.260 -2.857 -20.699 1.00 93.12 70 ASP A O 1
ATOM 567 N N . VAL A 1 71 ? 6.449 -2.222 -18.559 1.00 91.44 71 VAL A N 1
ATOM 568 C CA . VAL A 1 71 ? 7.712 -1.491 -18.755 1.00 91.44 71 VAL A CA 1
ATOM 569 C C . VAL A 1 71 ? 8.841 -2.450 -19.127 1.00 91.44 71 VAL A C 1
ATOM 571 O O . VAL A 1 71 ? 9.562 -2.188 -20.091 1.00 91.44 71 VAL A O 1
ATOM 574 N N . TYR A 1 72 ? 8.971 -3.586 -18.436 1.00 91.88 72 TYR A N 1
ATOM 575 C CA . TYR A 1 72 ? 9.979 -4.594 -18.775 1.00 91.88 72 TYR A CA 1
ATOM 576 C C . TYR A 1 72 ? 9.820 -5.101 -20.210 1.00 91.88 72 TYR A C 1
ATOM 578 O O . TYR A 1 72 ? 10.797 -5.154 -20.958 1.00 91.88 72 TYR A O 1
ATOM 586 N N . ARG A 1 73 ? 8.587 -5.415 -20.621 1.00 90.69 73 ARG A N 1
ATOM 587 C CA . ARG A 1 73 ? 8.287 -5.887 -21.981 1.00 90.69 73 ARG A CA 1
ATOM 588 C C . ARG A 1 73 ? 8.558 -4.810 -23.028 1.00 90.69 73 ARG A C 1
ATOM 590 O O . ARG A 1 73 ? 9.254 -5.070 -24.004 1.00 90.69 73 ARG A O 1
ATOM 597 N N . SER A 1 74 ? 8.052 -3.595 -22.820 1.00 89.69 74 SER A N 1
ATOM 598 C CA . SER A 1 74 ? 8.181 -2.497 -23.791 1.00 89.69 74 SER A CA 1
ATOM 599 C C . SER A 1 74 ? 9.620 -2.008 -23.971 1.00 89.69 74 SER A C 1
ATOM 601 O O . SER A 1 74 ? 9.988 -1.561 -25.057 1.00 89.69 74 SER A O 1
ATOM 603 N N . LYS A 1 75 ? 10.448 -2.104 -22.926 1.00 86.88 75 LYS A N 1
ATOM 604 C CA . LYS A 1 75 ? 11.868 -1.729 -22.961 1.00 86.88 75 LYS A CA 1
ATOM 605 C C . LYS A 1 75 ? 12.805 -2.905 -23.254 1.00 86.88 75 LYS A C 1
ATOM 607 O O . LYS A 1 75 ? 14.017 -2.703 -23.280 1.00 86.88 75 LYS A O 1
ATOM 612 N N . ASN A 1 76 ? 12.259 -4.102 -23.481 1.00 85.88 76 ASN A N 1
ATOM 613 C CA . ASN A 1 76 ? 13.003 -5.346 -23.693 1.00 85.88 76 ASN A CA 1
ATOM 614 C C . ASN A 1 76 ? 14.048 -5.613 -22.592 1.00 85.88 76 ASN A C 1
ATOM 616 O O . ASN A 1 76 ? 15.208 -5.942 -22.846 1.00 85.88 76 ASN A O 1
ATOM 620 N N . PHE A 1 77 ? 13.645 -5.389 -21.345 1.00 86.75 77 PHE A N 1
ATOM 621 C CA . PHE A 1 77 ? 14.476 -5.632 -20.179 1.00 86.75 77 PHE A CA 1
ATOM 622 C C . PHE A 1 77 ? 14.534 -7.127 -19.861 1.00 86.75 77 PHE A C 1
ATOM 624 O O . PHE A 1 77 ? 13.528 -7.828 -19.928 1.00 86.75 77 PHE A O 1
ATOM 631 N N . ALA A 1 78 ? 15.719 -7.608 -19.475 1.00 85.19 78 ALA A N 1
ATOM 632 C CA . ALA A 1 78 ? 15.887 -8.978 -19.005 1.00 85.19 78 ALA A CA 1
ATOM 633 C C . ALA A 1 78 ? 15.060 -9.215 -17.734 1.00 85.19 78 ALA A C 1
ATOM 635 O O . ALA A 1 78 ? 15.167 -8.448 -16.773 1.00 85.19 78 ALA A O 1
ATOM 636 N N . PHE A 1 79 ? 14.257 -10.278 -17.748 1.00 85.81 79 PHE A N 1
ATOM 637 C CA . PHE A 1 79 ? 13.531 -10.757 -16.578 1.00 85.81 79 PHE A CA 1
ATOM 638 C C . PHE A 1 79 ? 14.478 -11.503 -15.623 1.00 85.81 79 PHE A C 1
ATOM 640 O O . PHE A 1 79 ? 15.503 -12.022 -16.073 1.00 85.81 79 PHE A O 1
ATOM 647 N N . PRO A 1 80 ? 14.153 -11.569 -14.319 1.00 84.12 80 PRO A N 1
ATOM 648 C CA . PRO A 1 80 ? 14.909 -12.371 -13.360 1.00 84.12 80 PRO A CA 1
ATOM 649 C C . PRO A 1 80 ? 14.950 -13.852 -13.758 1.00 84.12 80 PRO A C 1
ATOM 651 O O . PRO A 1 80 ? 14.001 -14.369 -14.347 1.00 84.12 80 PRO A O 1
ATOM 654 N N . GLU A 1 81 ? 16.017 -14.559 -13.374 1.00 77.62 81 GLU A N 1
ATOM 655 C CA . GLU A 1 81 ? 16.193 -15.996 -13.661 1.00 77.62 81 GLU A CA 1
ATOM 656 C C . GLU A 1 81 ? 15.084 -16.870 -13.054 1.00 77.62 81 GLU A C 1
ATOM 658 O O . GLU A 1 81 ? 14.726 -17.906 -13.606 1.0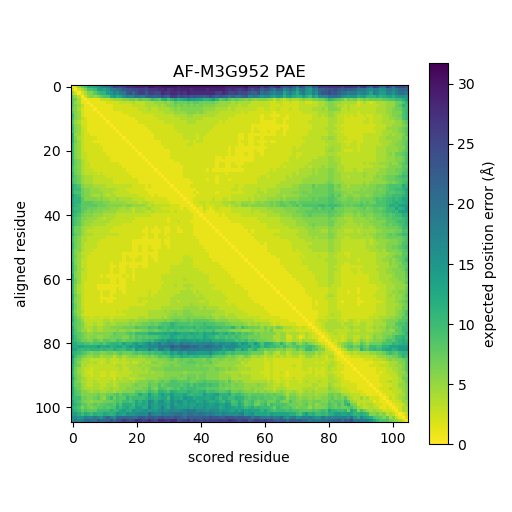0 77.62 81 GLU A O 1
ATOM 663 N N . THR A 1 82 ? 14.493 -16.424 -11.942 1.00 79.69 82 THR A N 1
ATOM 664 C CA . THR A 1 82 ? 13.357 -17.077 -11.274 1.00 79.69 82 THR A CA 1
ATOM 665 C C . THR A 1 82 ? 12.042 -16.942 -12.049 1.00 79.69 82 THR A C 1
ATOM 667 O O . THR A 1 82 ? 11.039 -17.544 -11.668 1.00 79.69 82 THR A O 1
ATOM 670 N N . GLY A 1 83 ? 12.007 -16.121 -13.104 1.00 76.00 83 GLY A N 1
ATOM 671 C CA . GLY A 1 83 ? 10.834 -15.856 -13.939 1.00 76.00 83 GLY A CA 1
ATOM 672 C C . GLY A 1 83 ? 9.762 -14.971 -13.294 1.00 76.00 83 GLY A C 1
ATOM 673 O O . GLY A 1 83 ? 8.890 -14.476 -14.004 1.00 76.00 83 GLY A O 1
ATOM 674 N N . THR A 1 84 ? 9.826 -14.730 -11.980 1.00 84.88 84 THR A N 1
ATOM 675 C CA . THR A 1 84 ? 8.875 -13.873 -11.256 1.00 84.88 84 THR A CA 1
ATOM 676 C C . THR A 1 84 ? 9.503 -12.511 -11.009 1.00 84.88 84 THR A C 1
ATOM 678 O O . THR A 1 84 ? 10.526 -12.414 -10.336 1.00 84.88 84 THR A O 1
ATOM 681 N N . LEU A 1 85 ? 8.895 -11.460 -11.557 1.00 90.38 85 LEU A N 1
ATOM 682 C CA . LEU A 1 85 ? 9.368 -10.093 -11.389 1.00 90.38 85 LEU A CA 1
ATOM 683 C C . LEU A 1 85 ? 8.939 -9.543 -10.029 1.00 90.38 85 LEU A C 1
ATOM 685 O O . LEU A 1 85 ? 7.749 -9.495 -9.725 1.00 90.38 85 LEU A O 1
ATOM 689 N N . THR A 1 86 ? 9.900 -9.094 -9.226 1.00 92.19 86 THR A N 1
ATOM 690 C CA . THR A 1 86 ? 9.612 -8.428 -7.953 1.00 92.19 86 THR A CA 1
ATOM 691 C C . THR A 1 86 ? 9.773 -6.915 -8.068 1.00 92.19 86 THR A C 1
ATOM 693 O O . THR A 1 86 ? 10.483 -6.397 -8.934 1.00 92.19 86 THR A O 1
ATOM 696 N N . LEU A 1 87 ? 9.145 -6.182 -7.146 1.00 91.44 87 LEU A N 1
ATOM 697 C CA . LEU A 1 87 ? 9.361 -4.743 -7.004 1.00 91.44 87 LEU A CA 1
ATOM 698 C C . LEU A 1 87 ? 10.847 -4.413 -6.785 1.00 91.44 87 LEU A C 1
ATOM 700 O O . LEU A 1 87 ? 11.362 -3.455 -7.358 1.00 91.44 87 LEU A O 1
ATOM 704 N N . SER A 1 88 ? 11.544 -5.213 -5.976 1.00 90.81 88 SER A N 1
ATOM 705 C CA . SER A 1 88 ? 12.966 -5.019 -5.692 1.00 90.81 88 SER A CA 1
ATOM 706 C C . SER A 1 88 ? 13.825 -5.154 -6.946 1.00 90.81 88 SER A C 1
ATOM 708 O O . SER A 1 88 ? 14.743 -4.359 -7.131 1.00 90.81 88 SER A O 1
ATOM 710 N N . ASP A 1 89 ? 13.518 -6.103 -7.833 1.00 91.44 89 ASP A N 1
ATOM 711 C CA . ASP A 1 89 ? 14.227 -6.241 -9.112 1.00 91.44 89 ASP A CA 1
ATOM 712 C C . ASP A 1 89 ? 14.100 -4.975 -9.961 1.00 91.44 89 ASP A C 1
ATOM 714 O O . ASP A 1 89 ? 15.087 -4.492 -10.522 1.00 91.44 89 ASP A O 1
ATOM 718 N N . PHE A 1 90 ? 12.890 -4.416 -10.017 1.00 91.69 90 PHE A N 1
ATOM 719 C CA . PHE A 1 90 ? 12.615 -3.190 -10.754 1.00 91.69 90 PHE A CA 1
ATOM 720 C C . PHE A 1 90 ? 13.351 -1.980 -10.168 1.00 91.69 90 PHE A C 1
ATOM 722 O O . PHE A 1 90 ? 14.029 -1.270 -10.911 1.00 91.69 90 PHE A O 1
ATOM 729 N N . LEU A 1 91 ? 13.282 -1.768 -8.850 1.00 91.06 91 LEU A N 1
ATOM 730 C CA . LEU A 1 91 ? 13.958 -0.643 -8.192 1.00 91.06 91 LEU A CA 1
ATOM 731 C C . LEU A 1 91 ? 15.481 -0.735 -8.338 1.00 91.06 91 LEU A C 1
ATOM 733 O O . LEU A 1 91 ? 16.115 0.215 -8.789 1.00 91.06 91 LEU A O 1
ATOM 737 N N . ASN A 1 92 ? 16.060 -1.915 -8.095 1.00 90.12 92 ASN A N 1
ATOM 738 C CA . ASN A 1 92 ? 17.495 -2.145 -8.275 1.00 90.12 92 ASN A CA 1
ATOM 739 C C . ASN A 1 92 ? 17.951 -1.857 -9.711 1.00 90.12 92 ASN A C 1
ATOM 741 O O . ASN A 1 92 ? 19.068 -1.388 -9.941 1.00 90.12 92 ASN A O 1
ATOM 745 N N . ARG A 1 93 ? 17.105 -2.155 -10.702 1.00 88.94 93 ARG A N 1
ATOM 746 C CA . ARG A 1 93 ? 17.392 -1.840 -12.101 1.00 88.94 93 ARG A CA 1
ATOM 747 C C . ARG A 1 93 ? 17.398 -0.333 -12.346 1.00 88.94 93 ARG A C 1
ATOM 749 O O . ARG A 1 93 ? 18.327 0.146 -12.996 1.00 88.94 93 ARG A O 1
ATOM 756 N N . LEU A 1 94 ? 16.395 0.393 -11.850 1.00 87.75 94 LEU A N 1
ATOM 757 C CA . LEU A 1 94 ? 16.338 1.852 -11.981 1.00 87.75 94 LEU A CA 1
ATOM 758 C C . LEU A 1 94 ? 17.539 2.526 -11.317 1.00 87.75 94 LEU A C 1
ATOM 760 O O . LEU A 1 94 ? 18.132 3.428 -11.909 1.00 87.75 94 LEU A O 1
ATOM 764 N N . ASP A 1 95 ? 17.949 2.043 -10.147 1.00 86.69 95 ASP A N 1
ATOM 765 C CA . ASP A 1 95 ? 19.118 2.562 -9.439 1.00 86.69 95 ASP A CA 1
ATOM 766 C C . ASP A 1 95 ? 20.408 2.311 -10.222 1.00 86.69 95 ASP A C 1
ATOM 768 O O . ASP A 1 95 ? 21.267 3.187 -10.310 1.00 86.69 95 ASP A O 1
ATOM 772 N N . ARG A 1 96 ? 20.563 1.129 -10.833 1.00 86.62 96 ARG A N 1
ATOM 773 C CA . ARG A 1 96 ? 21.719 0.830 -11.694 1.00 86.62 96 ARG A CA 1
ATOM 774 C C . ARG A 1 96 ? 21.758 1.729 -12.927 1.00 86.62 96 ARG A C 1
ATOM 776 O O . ARG A 1 96 ? 22.826 2.245 -13.239 1.00 86.62 96 ARG A O 1
ATOM 783 N N . ASP A 1 97 ? 20.625 1.922 -13.601 1.00 85.06 97 ASP A N 1
ATOM 784 C CA . ASP A 1 97 ? 20.527 2.798 -14.778 1.00 85.06 97 ASP A CA 1
ATOM 785 C C . ASP A 1 97 ? 20.843 4.257 -14.418 1.00 85.06 97 ASP A C 1
ATOM 787 O O . ASP A 1 97 ? 21.622 4.922 -15.101 1.00 85.06 97 ASP A O 1
ATOM 791 N N . SER A 1 98 ? 20.312 4.733 -13.290 1.00 81.69 98 SER A N 1
ATOM 792 C CA . SER A 1 98 ? 20.569 6.083 -12.781 1.00 81.69 98 SER A CA 1
ATOM 793 C C . SER A 1 98 ? 22.038 6.269 -12.395 1.00 81.69 98 SER A C 1
ATOM 795 O O . SER A 1 98 ? 22.670 7.232 -12.818 1.00 81.69 98 SER A O 1
ATOM 797 N N . ASN A 1 99 ? 22.622 5.316 -11.661 1.00 80.31 99 ASN A N 1
ATOM 798 C CA . ASN A 1 99 ? 24.038 5.347 -11.290 1.00 80.31 99 ASN A CA 1
ATOM 799 C C . ASN A 1 99 ? 24.969 5.278 -12.503 1.00 80.31 99 ASN A C 1
ATOM 801 O O . ASN A 1 99 ? 26.028 5.900 -12.491 1.00 80.31 99 ASN A O 1
ATOM 805 N N . PHE A 1 100 ? 24.603 4.516 -13.537 1.00 79.50 100 PHE A N 1
ATOM 806 C CA . PHE A 1 100 ? 25.363 4.469 -14.782 1.00 79.50 100 PHE A CA 1
ATOM 807 C C . PHE A 1 100 ? 25.381 5.848 -15.451 1.00 79.50 100 PHE A C 1
ATOM 809 O O . PHE A 1 100 ? 26.455 6.382 -15.702 1.00 79.50 100 PHE A O 1
ATOM 816 N N . LYS A 1 101 ? 24.208 6.467 -15.627 1.00 79.50 101 LYS A N 1
ATOM 817 C CA . LYS A 1 101 ? 24.077 7.806 -16.225 1.00 79.50 101 LYS A CA 1
ATOM 818 C C . LYS A 1 101 ? 24.796 8.893 -15.430 1.00 79.50 101 LYS A C 1
ATOM 820 O O . LYS A 1 101 ? 25.367 9.796 -16.024 1.00 79.50 101 LYS A O 1
ATOM 825 N N . LEU A 1 102 ? 24.779 8.816 -14.099 1.00 77.75 102 LEU A N 1
ATOM 826 C CA . LEU A 1 102 ? 25.436 9.800 -13.234 1.00 77.75 102 LEU A CA 1
ATOM 827 C C . LEU A 1 102 ? 26.965 9.671 -13.214 1.00 77.75 102 LEU A C 1
ATOM 829 O O . LEU A 1 102 ? 27.631 10.662 -12.954 1.00 77.75 102 LEU A O 1
ATOM 833 N N . LYS A 1 103 ? 27.528 8.484 -13.484 1.00 74.75 103 LYS A N 1
ATOM 834 C CA . LYS A 1 103 ? 28.987 8.279 -13.592 1.00 74.75 103 LYS A CA 1
ATOM 835 C C . LYS A 1 103 ? 29.585 8.793 -14.904 1.00 74.75 103 LYS A C 1
ATOM 837 O O . LYS A 1 103 ? 30.805 8.886 -15.003 1.00 74.75 103 LYS A O 1
ATOM 842 N N . GLU A 1 104 ? 28.754 9.056 -15.910 1.00 59.44 104 GLU A N 1
ATOM 843 C CA . GLU A 1 104 ? 29.174 9.636 -17.192 1.00 59.44 104 GLU A CA 1
ATOM 844 C C . GLU A 1 104 ? 29.266 11.177 -17.158 1.00 59.44 104 GLU A C 1
ATOM 846 O O . GLU A 1 104 ? 29.617 11.787 -18.170 1.00 59.44 104 GLU A O 1
ATOM 851 N N . TYR A 1 105 ? 28.996 11.794 -16.001 1.00 49.88 105 TYR A N 1
ATOM 852 C CA . TYR A 1 105 ? 29.195 13.216 -15.698 1.00 49.88 105 TYR A CA 1
ATOM 853 C C . TYR A 1 105 ? 30.286 13.403 -14.638 1.00 49.88 105 TYR A C 1
ATOM 855 O O . TYR A 1 105 ? 30.968 14.451 -14.701 1.00 49.88 105 TYR A O 1
#

Nearest PDB structures (foldseek):
  7o40-assembly1_A  TM=7.091E-01  e=3.369E+00  Synechocystis sp. PCC 6803 substr. Kazusa
  6zw5-assembly1_A  TM=7.800E-01  e=6.984E+00  Nostoc punctiforme
  7o3x-assembly1_F-2  TM=7.114E-01  e=6.185E+00  Synechocystis sp. PCC 6803 substr. Kazusa

pLDDT: mean 90.6, std 10.99, range [39.03, 98.19]

Solvent-accessible surface area (backbone atoms only — not comparable to full-atom values): 5958 Å² total; per-residue (Å²): 140,81,88,52,62,69,54,56,52,48,53,48,46,54,49,54,41,52,50,41,53,51,54,41,51,52,45,54,54,51,39,55,54,24,59,77,66,67,35,63,68,58,41,55,53,42,53,54,50,44,51,54,44,51,55,52,37,54,50,46,51,55,49,45,54,50,52,51,50,50,48,35,62,77,68,68,50,85,74,52,94,84,72,64,84,48,71,65,59,53,52,56,48,53,51,49,53,50,52,54,61,57,70,76,108

Sequence (105 aa):
MKQEEWLGQLTKLFQDEINLYTDVLELETQKSIAVVKADGKSLEAITKKTYELLVMAAEIERVRMKSIEDVYRSKNFAFPETGTLTLSDFLNRLDRDSNFKLKEY

Mean predicted aligned error: 5.25 Å

InterPro domains:
  IPR007809 FlgN-like protein [PF05130] (7-97)
  IPR036679 FlgN-like superfamily [SSF140566] (8-72)

Radius of gyration: 19.21 Å; Cα contacts (8 Å, |Δi|>4): 51; chains: 1; bounding box: 49×30×51 Å

Secondary structure (DSSP, 8-state):
--SSHHHHHHHHHHHHHHHHHHHHHHHHHHHHHHHHTT-HHHHHHHHHHHHHHHHHHHHHHHHHHHHHHHHHHHTTPPPPTTSPPPHHHHHHHHHHHHHHHHHT-

Organism: NCBI:txid1088540